Protein AF-A0A7S0LLV7-F1 (afdb_monomer)

pLDDT: mean 84.66, std 17.0, range [38.34, 98.19]

Secondary structure (DSSP, 8-state):
--------------------PPPS---SSPPPPHHHHTSPPPPPTTGGGHHHHHHHHTTS-HHHHHHHHT--HHHHHHHHHHHHTGGGSPPPP-

Nearest PDB structures (foldseek):
  5caj-assembly2_B  TM=9.377E-01  e=8.990E-03  Escherichia coli K-12
  3c57-assembly1_A  TM=5.811E-01  e=1.999E+00  Mycobacterium tuberculosis

Solvent-accessible surface area (backbone atoms only — not comparable to full-atom values): 6429 Å² total; per-residue (Å²): 137,85,80,89,79,88,78,82,76,76,75,70,78,78,84,80,84,86,87,77,84,82,77,90,78,84,77,73,82,69,82,62,57,74,77,41,60,73,50,82,75,77,81,69,91,64,57,87,66,44,57,72,57,42,62,56,57,60,72,49,50,52,68,55,48,17,65,76,69,73,48,53,72,71,53,17,53,53,50,49,51,45,51,70,44,53,92,74,53,80,76,72,75,82

Radius of gyration: 22.92 Å; Cα contacts (8 Å, |Δi|>4): 37; chains: 1; bounding box: 59×45×57 Å

Structure (mmCIF, N/CA/C/O backbone):
data_AF-A0A7S0LLV7-F1
#
_entry.id   AF-A0A7S0LLV7-F1
#
loop_
_atom_site.group_PDB
_atom_site.id
_atom_site.type_symbol
_atom_site.label_atom_id
_atom_site.label_alt_id
_atom_site.label_comp_id
_atom_site.label_asym_id
_atom_site.label_entity_id
_atom_site.label_seq_id
_atom_site.pdbx_PDB_ins_code
_atom_site.Cartn_x
_atom_site.Cartn_y
_atom_site.Cartn_z
_atom_site.occupancy
_atom_site.B_iso_or_equiv
_atom_site.auth_seq_id
_atom_site.auth_comp_id
_atom_site.auth_asym_id
_atom_site.auth_atom_id
_atom_site.pdbx_PDB_model_num
ATOM 1 N N . ARG A 1 1 ? 46.601 -34.205 -42.317 1.00 38.34 1 ARG A N 1
ATOM 2 C CA . ARG A 1 1 ? 45.191 -33.762 -42.448 1.00 38.34 1 ARG A CA 1
ATOM 3 C C . ARG A 1 1 ? 44.534 -34.021 -41.095 1.00 38.34 1 ARG A C 1
ATOM 5 O O . ARG A 1 1 ? 44.221 -35.161 -40.792 1.00 38.34 1 ARG A O 1
ATOM 12 N N . THR A 1 2 ? 44.563 -33.022 -40.217 1.00 39.28 2 THR A N 1
ATOM 13 C CA . THR A 1 2 ? 44.246 -33.135 -38.786 1.00 39.28 2 THR A CA 1
ATOM 14 C C . THR A 1 2 ? 42.743 -33.235 -38.533 1.00 39.28 2 THR A C 1
ATOM 16 O O . THR A 1 2 ? 41.931 -32.697 -39.282 1.00 39.28 2 THR A O 1
ATOM 19 N N . TYR A 1 3 ? 42.408 -33.994 -37.493 1.00 43.31 3 TYR A N 1
ATOM 20 C CA . TYR A 1 3 ? 41.069 -34.401 -37.090 1.00 43.31 3 TYR A CA 1
ATOM 21 C C . TYR A 1 3 ? 40.273 -33.278 -36.400 1.00 43.31 3 TYR A C 1
ATOM 23 O O . TYR A 1 3 ? 40.817 -32.502 -35.623 1.00 43.31 3 TYR A O 1
ATOM 31 N N . PHE A 1 4 ? 38.974 -33.263 -36.712 1.00 46.19 4 PHE A N 1
ATOM 32 C CA . PHE A 1 4 ? 37.799 -32.905 -35.902 1.00 46.19 4 PHE A CA 1
ATOM 33 C C . PHE A 1 4 ? 37.980 -32.084 -34.607 1.00 46.19 4 PHE A C 1
ATOM 35 O O . PHE A 1 4 ? 38.574 -32.538 -33.635 1.00 46.19 4 PHE A O 1
ATOM 42 N N . GLY A 1 5 ? 37.277 -30.948 -34.539 1.00 40.06 5 GLY A N 1
ATOM 43 C CA . GLY A 1 5 ? 37.082 -30.171 -33.313 1.00 40.06 5 GLY A CA 1
ATOM 44 C C . GLY A 1 5 ? 35.873 -29.238 -33.402 1.00 40.06 5 GLY A C 1
ATOM 45 O O . GLY A 1 5 ? 36.022 -28.022 -33.357 1.00 40.06 5 GLY A O 1
ATOM 46 N N . LYS A 1 6 ? 34.661 -29.788 -33.559 1.00 48.94 6 LYS A N 1
ATOM 47 C CA . LYS A 1 6 ? 33.417 -29.031 -33.341 1.00 48.94 6 LYS A CA 1
ATOM 48 C C . LYS A 1 6 ? 33.286 -28.740 -31.843 1.00 48.94 6 LYS A C 1
ATOM 50 O O . LYS A 1 6 ? 32.825 -29.589 -31.087 1.00 48.94 6 LYS A O 1
ATOM 55 N N . SER A 1 7 ? 33.706 -27.551 -31.418 1.00 47.22 7 SER A N 1
ATOM 56 C CA . SER A 1 7 ? 33.479 -27.074 -30.053 1.00 47.22 7 SER A CA 1
ATOM 57 C C . SER A 1 7 ? 32.107 -26.414 -29.976 1.00 47.22 7 SER A C 1
ATOM 59 O O . SER A 1 7 ? 31.944 -25.216 -30.199 1.00 47.22 7 SER A O 1
ATOM 61 N N . TYR A 1 8 ? 31.092 -27.228 -29.696 1.00 56.72 8 TYR A N 1
ATOM 62 C CA . TYR A 1 8 ? 29.798 -26.740 -29.246 1.00 56.72 8 TYR A CA 1
ATOM 63 C C . TYR A 1 8 ? 29.966 -26.191 -27.826 1.00 56.72 8 TYR A C 1
ATOM 65 O O . TYR A 1 8 ? 29.742 -26.895 -26.847 1.00 56.72 8 TYR A O 1
ATOM 73 N N . ARG A 1 9 ? 30.355 -24.924 -27.685 1.00 46.88 9 ARG A N 1
ATOM 74 C CA . ARG A 1 9 ? 30.070 -24.183 -26.450 1.00 46.88 9 ARG A CA 1
ATOM 75 C C . ARG A 1 9 ? 28.803 -23.384 -26.682 1.00 46.88 9 ARG A C 1
ATOM 77 O O . ARG A 1 9 ? 28.817 -22.164 -26.787 1.00 46.88 9 ARG A O 1
ATOM 84 N N . CYS A 1 10 ? 27.701 -24.124 -26.778 1.00 43.47 10 CYS A N 1
ATOM 85 C CA . CYS A 1 10 ? 26.395 -23.592 -26.437 1.00 43.47 10 CYS A CA 1
ATOM 86 C C . CYS A 1 10 ? 26.507 -23.166 -24.967 1.00 43.47 10 CYS A C 1
ATOM 88 O O . CYS A 1 10 ? 26.357 -23.989 -24.065 1.00 43.47 10 CYS A O 1
ATOM 90 N N . LEU A 1 11 ? 26.850 -21.900 -24.713 1.00 54.34 11 LEU A N 1
ATOM 91 C CA . LEU A 1 11 ? 26.443 -21.256 -23.473 1.00 54.34 11 LEU A CA 1
ATOM 92 C C . LEU A 1 11 ? 24.919 -21.236 -23.556 1.00 54.34 11 LEU A C 1
ATOM 94 O O . LEU A 1 11 ? 24.325 -20.335 -24.143 1.00 54.34 11 LEU A O 1
ATOM 98 N N . ALA A 1 12 ? 24.295 -22.307 -23.071 1.00 57.38 12 ALA A N 1
ATOM 99 C CA . ALA A 1 12 ? 22.888 -22.290 -22.757 1.00 57.38 12 ALA A CA 1
ATOM 100 C C . ALA A 1 12 ? 22.708 -21.102 -21.812 1.00 57.38 12 ALA A C 1
ATOM 102 O O . ALA A 1 12 ? 23.256 -21.097 -20.708 1.00 57.38 12 ALA A O 1
ATOM 103 N N . LEU A 1 13 ? 22.045 -20.059 -22.310 1.00 61.62 13 LEU A N 1
ATOM 104 C CA . LEU A 1 13 ? 21.567 -18.943 -21.514 1.00 61.62 13 LEU A CA 1
ATOM 105 C C . LEU A 1 13 ? 20.814 -19.568 -20.335 1.00 61.62 13 LEU A C 1
ATOM 107 O O . LEU A 1 13 ? 19.728 -20.118 -20.515 1.00 61.62 13 LEU A O 1
ATOM 111 N N . ILE A 1 14 ? 21.410 -19.568 -19.145 1.00 66.75 14 ILE A N 1
ATOM 112 C CA . ILE A 1 14 ? 20.690 -19.977 -17.947 1.00 66.75 14 ILE A CA 1
ATOM 113 C C . ILE A 1 14 ? 19.691 -18.850 -17.699 1.00 66.75 14 ILE A C 1
ATOM 115 O O . ILE A 1 14 ? 20.053 -17.782 -17.211 1.00 66.75 14 ILE A O 1
ATOM 119 N N . MET A 1 15 ? 18.442 -19.060 -18.109 1.00 78.50 15 MET A N 1
ATOM 120 C CA . MET A 1 15 ? 17.351 -18.148 -17.798 1.00 78.50 15 MET A CA 1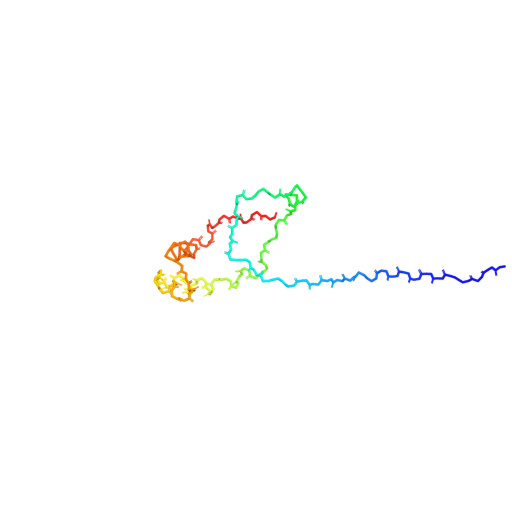
ATOM 121 C C . MET A 1 15 ? 17.004 -18.332 -16.320 1.00 78.50 15 MET A C 1
ATOM 123 O O . MET A 1 15 ? 16.229 -19.216 -15.959 1.00 78.50 15 MET A O 1
ATOM 127 N N . VAL A 1 16 ? 17.627 -17.537 -15.451 1.00 88.94 16 VAL A N 1
ATOM 128 C CA . VAL A 1 16 ? 17.307 -17.544 -14.021 1.00 88.94 16 VAL A CA 1
ATOM 129 C C . VAL A 1 16 ? 16.095 -16.651 -13.781 1.00 88.94 16 VAL A C 1
ATOM 131 O O . VAL A 1 16 ? 16.114 -15.469 -14.119 1.00 88.94 16 VAL A O 1
ATOM 134 N N . LEU A 1 17 ? 15.063 -17.210 -13.150 1.00 93.38 17 LEU A N 1
ATOM 135 C CA . LEU A 1 17 ? 13.964 -16.448 -12.567 1.00 93.38 17 LEU A CA 1
ATOM 136 C C . LEU A 1 17 ? 14.171 -16.379 -11.051 1.00 93.38 17 LEU A C 1
ATOM 138 O O . LEU A 1 17 ? 14.145 -17.406 -10.376 1.00 93.38 17 LEU A O 1
ATOM 142 N N . LEU A 1 18 ? 14.383 -15.173 -10.523 1.00 94.56 18 LEU A N 1
ATOM 143 C CA . LEU A 1 18 ? 14.474 -14.934 -9.084 1.00 94.56 18 LEU A CA 1
ATOM 144 C C . LEU A 1 18 ? 13.133 -14.417 -8.565 1.00 94.56 18 LEU A C 1
ATOM 146 O O . LEU A 1 18 ? 12.588 -13.451 -9.097 1.00 94.56 18 LEU A O 1
ATOM 150 N N . LEU A 1 19 ? 12.637 -15.035 -7.493 1.00 94.06 19 LEU A N 1
ATOM 151 C CA . LEU A 1 19 ? 11.478 -14.562 -6.744 1.00 94.06 19 LEU A CA 1
ATOM 152 C C . LEU A 1 19 ? 11.950 -13.992 -5.407 1.00 94.06 19 LEU A C 1
ATOM 154 O O . LEU A 1 19 ? 12.578 -14.690 -4.613 1.00 94.06 19 LEU A O 1
ATOM 158 N N . LEU A 1 20 ? 11.635 -12.723 -5.168 1.00 94.38 20 LEU A N 1
ATOM 159 C CA . LEU A 1 20 ? 11.971 -12.013 -3.940 1.00 94.38 20 LEU A CA 1
ATOM 160 C C . LEU A 1 20 ? 10.690 -11.561 -3.243 1.00 94.38 20 LEU A C 1
ATOM 162 O O . LEU A 1 20 ? 9.718 -11.173 -3.893 1.00 94.38 20 LEU A O 1
ATOM 166 N N . SER A 1 21 ? 10.709 -11.569 -1.913 1.00 95.75 21 SER A N 1
ATOM 167 C CA . SER A 1 21 ? 9.655 -10.938 -1.122 1.00 95.75 21 SER A CA 1
ATOM 168 C C . SER A 1 21 ? 9.730 -9.412 -1.257 1.00 95.75 21 SER A C 1
ATOM 170 O O . SER A 1 21 ? 10.832 -8.857 -1.295 1.00 95.75 21 SER A O 1
ATOM 172 N N . PRO A 1 22 ? 8.591 -8.703 -1.287 1.00 94.44 22 PRO A N 1
ATOM 173 C CA . PRO A 1 22 ? 8.590 -7.247 -1.311 1.00 94.44 22 PRO A CA 1
ATOM 174 C C . PRO A 1 22 ? 9.068 -6.656 0.024 1.00 94.44 22 PRO A C 1
ATOM 176 O O . PRO A 1 22 ? 8.922 -7.259 1.091 1.00 94.44 22 PRO A O 1
ATOM 179 N N . ALA A 1 23 ? 9.592 -5.432 -0.027 1.00 93.44 23 ALA A N 1
ATOM 180 C CA . ALA A 1 23 ? 9.917 -4.651 1.163 1.00 93.44 23 ALA A CA 1
ATOM 181 C C . ALA A 1 23 ? 8.666 -3.982 1.763 1.00 93.44 23 ALA A C 1
ATOM 183 O O . ALA A 1 23 ? 7.705 -3.679 1.056 1.00 93.44 23 ALA A O 1
ATOM 184 N N . LYS A 1 24 ? 8.699 -3.707 3.077 1.00 90.00 24 LYS A N 1
ATOM 185 C CA . LYS A 1 24 ? 7.660 -2.912 3.764 1.00 90.00 24 LYS A CA 1
ATOM 186 C C . LYS A 1 24 ? 7.885 -1.400 3.623 1.00 90.00 24 LYS A C 1
ATOM 188 O O . LYS A 1 24 ? 6.924 -0.636 3.583 1.00 90.00 24 LYS A O 1
ATOM 193 N N . SER A 1 25 ? 9.144 -0.966 3.594 1.00 90.25 25 SER A N 1
ATOM 194 C CA . SER A 1 25 ? 9.536 0.438 3.455 1.00 90.25 25 SER A CA 1
ATOM 195 C C . SER A 1 25 ? 9.539 0.864 1.989 1.00 90.25 25 SER A C 1
ATOM 197 O O . SER A 1 25 ? 9.899 0.088 1.107 1.00 90.25 25 SER A O 1
ATOM 199 N N . LEU A 1 26 ? 9.148 2.115 1.742 1.00 88.94 26 LEU A N 1
ATOM 200 C CA . LEU A 1 26 ? 9.130 2.734 0.418 1.00 88.94 26 LEU A CA 1
ATOM 201 C C . LEU A 1 26 ? 10.000 3.984 0.441 1.00 88.94 26 LEU A C 1
ATOM 203 O O . LEU A 1 26 ? 9.939 4.743 1.405 1.00 88.94 26 LEU A O 1
ATOM 207 N N . ASN A 1 27 ? 10.768 4.197 -0.623 1.00 87.31 27 ASN A N 1
ATOM 208 C CA . ASN A 1 27 ? 11.572 5.395 -0.817 1.00 87.31 27 ASN A CA 1
ATOM 209 C C . ASN A 1 27 ? 11.237 5.991 -2.190 1.00 87.31 27 ASN A C 1
ATOM 211 O O . ASN A 1 27 ? 11.436 5.321 -3.201 1.00 87.31 27 ASN A O 1
ATOM 215 N N . PHE A 1 28 ? 10.705 7.213 -2.203 1.00 85.44 28 PHE A N 1
ATOM 216 C CA . PHE A 1 28 ? 10.363 7.955 -3.422 1.00 85.44 28 PHE A CA 1
ATOM 217 C C . PHE A 1 28 ? 11.385 9.057 -3.749 1.00 85.44 28 PHE A C 1
ATOM 219 O O . PHE A 1 28 ? 11.361 9.590 -4.851 1.00 85.44 28 PHE A O 1
ATOM 226 N N . ASP A 1 29 ? 12.308 9.352 -2.828 1.00 82.81 29 ASP A N 1
ATOM 227 C CA . ASP A 1 29 ? 13.268 10.461 -2.930 1.00 82.81 29 ASP A CA 1
ATOM 228 C C . ASP A 1 29 ? 14.662 10.002 -3.396 1.00 82.81 29 ASP A C 1
ATOM 230 O O . ASP A 1 29 ? 15.586 10.804 -3.555 1.00 82.81 29 ASP A O 1
ATOM 234 N N . ALA A 1 30 ? 14.858 8.693 -3.571 1.00 77.06 30 ALA A N 1
ATOM 235 C CA . ALA A 1 30 ? 16.153 8.131 -3.924 1.00 77.06 30 ALA A CA 1
ATOM 236 C C . ALA A 1 30 ? 16.602 8.560 -5.332 1.00 77.06 30 ALA A C 1
ATOM 238 O O . ALA A 1 30 ? 15.853 8.507 -6.306 1.00 77.06 30 ALA A O 1
ATOM 239 N N . LYS A 1 31 ? 17.884 8.910 -5.466 1.00 80.69 31 LYS A N 1
ATOM 240 C CA . LYS A 1 31 ? 18.508 9.053 -6.783 1.00 80.69 31 LYS A CA 1
ATOM 241 C C . LYS A 1 31 ? 18.904 7.675 -7.289 1.00 80.69 31 LYS A C 1
ATOM 243 O O . LYS A 1 31 ? 19.696 6.980 -6.654 1.00 80.69 31 LYS A O 1
ATOM 248 N N . LEU A 1 32 ? 18.359 7.300 -8.437 1.00 79.94 32 LEU A N 1
ATOM 249 C CA . LEU A 1 32 ? 18.747 6.084 -9.135 1.00 79.94 32 LEU A CA 1
ATOM 250 C C . LEU A 1 32 ? 20.192 6.206 -9.617 1.00 79.94 32 LEU A C 1
ATOM 252 O O . LEU A 1 32 ? 20.664 7.291 -9.969 1.00 79.94 32 LEU A O 1
ATOM 256 N N . MET A 1 33 ? 20.902 5.079 -9.656 1.00 80.88 33 MET A N 1
ATOM 257 C CA . MET A 1 33 ? 22.202 5.043 -10.321 1.00 80.88 33 MET A CA 1
ATOM 258 C C . MET A 1 33 ? 22.023 5.397 -11.807 1.00 80.88 33 MET A C 1
ATOM 260 O O . MET A 1 33 ? 21.004 5.017 -12.381 1.00 80.88 33 MET A O 1
ATOM 264 N N . PRO A 1 34 ? 22.996 6.052 -12.469 1.00 79.50 34 PRO A N 1
ATOM 265 C CA . PRO A 1 34 ? 22.847 6.518 -13.854 1.00 79.50 34 PRO A CA 1
ATOM 266 C C . PRO A 1 34 ? 22.379 5.443 -14.846 1.00 79.50 34 PRO A C 1
ATOM 268 O O . PRO A 1 34 ? 21.621 5.733 -15.764 1.00 79.50 34 PRO A O 1
ATOM 271 N N . VAL A 1 35 ? 22.791 4.189 -14.630 1.00 78.62 35 VAL A N 1
ATOM 272 C CA . VAL A 1 35 ? 22.388 3.036 -15.451 1.00 78.62 35 VAL A CA 1
ATOM 273 C C . VAL A 1 35 ? 20.898 2.700 -15.290 1.00 78.62 35 VAL A C 1
ATOM 275 O O . VAL A 1 35 ? 20.250 2.359 -16.272 1.00 78.62 35 VAL A O 1
ATOM 278 N N . LEU A 1 36 ? 20.350 2.821 -14.076 1.00 79.06 36 LEU A N 1
ATOM 279 C CA . LEU A 1 36 ? 18.926 2.606 -13.784 1.00 79.06 36 LEU A CA 1
ATOM 280 C C . LEU A 1 36 ? 18.081 3.808 -14.213 1.00 79.06 36 LEU A C 1
ATOM 282 O O . LEU A 1 36 ? 17.022 3.628 -14.791 1.00 79.06 36 LEU A O 1
ATOM 286 N N . ALA A 1 37 ? 18.596 5.028 -14.045 1.00 77.75 37 ALA A N 1
ATOM 287 C CA . ALA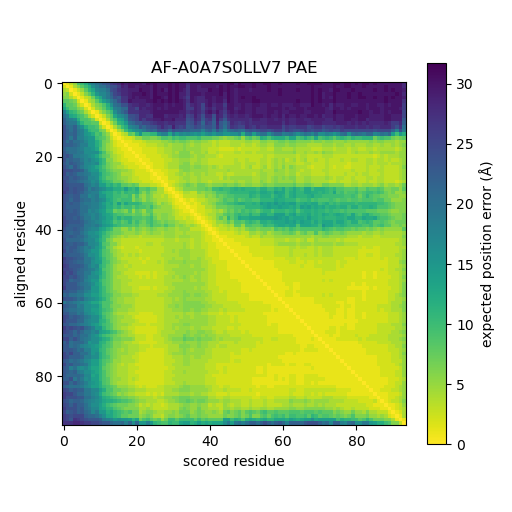 A 1 37 ? 17.906 6.248 -14.467 1.00 77.75 37 ALA A CA 1
ATOM 288 C C . ALA A 1 37 ? 17.636 6.310 -15.985 1.00 77.75 37 ALA A C 1
ATOM 290 O O . ALA A 1 37 ? 16.723 7.007 -16.418 1.00 77.75 37 ALA A O 1
ATOM 291 N N . ALA A 1 38 ? 18.428 5.598 -16.795 1.00 77.88 38 ALA A N 1
ATOM 292 C CA . ALA A 1 38 ? 18.217 5.468 -18.237 1.00 77.88 38 ALA A CA 1
ATOM 293 C C . ALA A 1 38 ? 17.225 4.347 -18.617 1.00 77.88 38 ALA A C 1
ATOM 295 O O . ALA A 1 38 ? 16.855 4.225 -19.788 1.00 77.88 38 ALA A O 1
ATOM 296 N N . ALA A 1 39 ? 16.813 3.507 -17.663 1.00 79.62 39 ALA A N 1
ATOM 297 C CA . ALA A 1 39 ? 15.861 2.431 -17.897 1.00 79.62 39 ALA A CA 1
ATOM 298 C C . ALA A 1 39 ? 14.422 2.969 -17.914 1.00 79.62 39 ALA A C 1
ATOM 300 O O . ALA A 1 39 ? 14.046 3.839 -17.131 1.00 79.62 39 ALA A O 1
ATOM 301 N N . HIS A 1 40 ? 13.590 2.428 -18.806 1.00 77.56 40 HIS A N 1
ATOM 302 C CA . HIS A 1 40 ? 12.171 2.773 -18.845 1.00 77.56 40 HIS A CA 1
ATOM 303 C C . HIS A 1 40 ? 11.395 1.910 -17.849 1.00 77.56 40 HIS A C 1
ATOM 305 O O . HIS A 1 40 ? 11.444 0.680 -17.910 1.00 77.56 40 HIS A O 1
ATOM 311 N N . ALA A 1 41 ? 10.638 2.559 -16.964 1.00 82.31 41 ALA A N 1
ATOM 312 C CA . ALA A 1 41 ? 9.703 1.881 -16.079 1.00 82.31 41 ALA A CA 1
ATOM 313 C C . ALA A 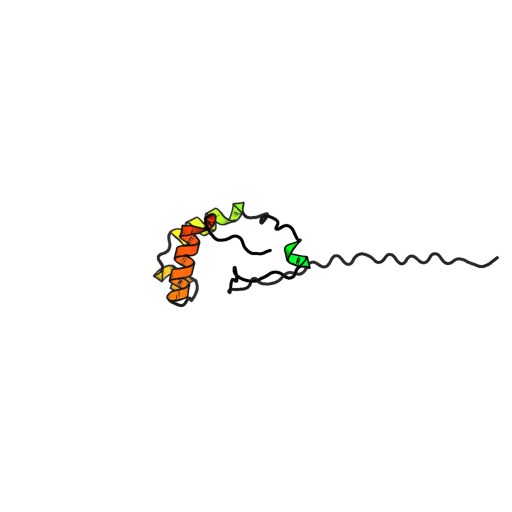1 41 ? 8.575 1.229 -16.893 1.00 82.31 41 ALA A C 1
ATOM 315 O O . ALA A 1 41 ? 7.908 1.897 -17.685 1.00 82.31 41 ALA A O 1
ATOM 316 N N . ALA A 1 42 ? 8.324 -0.060 -16.671 1.00 85.81 42 ALA A N 1
ATOM 317 C CA . ALA A 1 42 ? 7.147 -0.735 -17.209 1.00 85.81 42 ALA A CA 1
ATOM 318 C C . ALA A 1 42 ? 5.964 -0.629 -16.235 1.00 85.81 42 ALA A C 1
ATOM 320 O O . ALA A 1 42 ? 6.143 -0.612 -15.014 1.00 85.81 42 ALA A O 1
ATOM 321 N N . ALA A 1 43 ? 4.744 -0.607 -16.771 1.00 86.94 43 ALA A N 1
ATOM 322 C CA . ALA A 1 43 ? 3.543 -0.703 -15.951 1.00 86.94 43 ALA A CA 1
ATOM 323 C C . ALA A 1 43 ? 3.366 -2.138 -15.404 1.00 86.94 43 ALA A C 1
ATOM 325 O O . ALA A 1 43 ? 3.654 -3.104 -16.119 1.00 86.94 43 ALA A O 1
ATOM 326 N N . PRO A 1 44 ? 2.864 -2.315 -14.166 1.00 91.12 44 PRO A N 1
ATOM 327 C CA . PRO A 1 44 ? 2.552 -3.637 -13.636 1.00 91.12 44 PRO A CA 1
ATOM 328 C C . PRO A 1 44 ? 1.482 -4.341 -14.481 1.00 91.12 44 PRO A C 1
ATOM 330 O O . PRO A 1 44 ? 0.376 -3.832 -14.643 1.00 91.12 44 PRO A O 1
ATOM 333 N N . VAL A 1 45 ? 1.781 -5.550 -14.959 1.00 95.12 45 VAL A N 1
ATOM 334 C CA . VAL A 1 45 ? 0.876 -6.326 -15.835 1.00 95.12 45 VAL A CA 1
ATOM 335 C C . VAL A 1 45 ? -0.441 -6.702 -15.138 1.00 95.12 45 VAL A C 1
ATOM 337 O O . VAL A 1 45 ? -1.466 -6.857 -15.792 1.00 95.12 45 VAL A O 1
ATOM 340 N N . LEU A 1 46 ? -0.437 -6.809 -13.806 1.00 95.12 46 LEU A N 1
ATOM 341 C CA . LEU A 1 46 ? -1.599 -7.202 -13.000 1.00 95.12 46 LEU A CA 1
ATOM 342 C C . LEU A 1 46 ? -2.303 -6.018 -12.322 1.00 95.12 46 LEU A C 1
ATOM 344 O O . LEU A 1 46 ? -3.023 -6.213 -11.344 1.00 95.12 46 LEU A O 1
ATOM 348 N N . LEU A 1 47 ? -2.108 -4.786 -12.806 1.00 92.75 47 LEU A N 1
ATOM 349 C CA . LEU A 1 47 ? -2.700 -3.599 -12.177 1.00 92.75 47 LEU A CA 1
ATOM 350 C C . LEU A 1 47 ? -4.239 -3.672 -12.104 1.00 92.75 47 LEU A C 1
ATOM 352 O O . LEU A 1 47 ? -4.829 -3.236 -11.120 1.00 92.75 47 LEU A O 1
ATOM 356 N N . SER A 1 48 ? -4.883 -4.315 -13.082 1.00 94.94 48 SER A N 1
ATOM 357 C CA . SER A 1 48 ? -6.335 -4.554 -13.113 1.00 94.94 48 SER A CA 1
ATOM 358 C C . SER A 1 48 ? -6.865 -5.436 -11.973 1.00 94.94 48 SER A C 1
ATOM 360 O O . SER A 1 48 ? -8.071 -5.458 -11.743 1.00 94.94 48 SER A O 1
ATOM 362 N N . HIS A 1 49 ? -5.998 -6.147 -11.246 1.00 96.62 49 HIS A N 1
ATOM 363 C CA . HIS A 1 49 ? -6.375 -6.967 -10.090 1.00 96.62 49 HIS A CA 1
ATOM 364 C C . HIS A 1 49 ? -6.342 -6.196 -8.761 1.00 96.62 49 HIS A C 1
ATOM 366 O O . HIS A 1 49 ? -6.790 -6.720 -7.743 1.00 96.62 49 HIS A O 1
ATOM 372 N N . ALA A 1 50 ? -5.821 -4.964 -8.744 1.00 95.38 50 ALA A N 1
ATOM 373 C CA . ALA A 1 50 ? -5.774 -4.129 -7.545 1.00 95.38 50 ALA A CA 1
ATOM 374 C C . ALA A 1 50 ? -7.150 -3.612 -7.056 1.00 95.38 50 ALA A C 1
ATOM 376 O O . ALA A 1 50 ? -7.345 -3.594 -5.837 1.00 95.38 50 ALA A O 1
ATOM 377 N N . PRO A 1 51 ? -8.120 -3.227 -7.921 1.00 96.31 51 PRO A N 1
ATOM 378 C CA . PRO A 1 51 ? -9.362 -2.586 -7.476 1.00 96.31 51 PRO A CA 1
ATOM 379 C C . PRO A 1 51 ? -10.174 -3.378 -6.436 1.00 96.31 51 PRO A C 1
ATOM 381 O O . PRO A 1 51 ? -10.515 -2.789 -5.413 1.00 96.31 51 PRO A O 1
ATOM 384 N N . PRO A 1 52 ? -10.402 -4.703 -6.573 1.00 97.38 52 PRO A N 1
ATOM 385 C CA . PRO A 1 52 ? -11.142 -5.458 -5.557 1.00 97.38 52 PRO A CA 1
ATOM 386 C C . PRO A 1 52 ? -10.484 -5.430 -4.168 1.00 97.38 52 PRO A C 1
ATOM 388 O O . PRO A 1 52 ? -11.174 -5.434 -3.148 1.00 97.38 52 PRO A O 1
ATOM 391 N N . LEU A 1 53 ? -9.147 -5.387 -4.116 1.00 96.81 53 LEU A N 1
ATOM 392 C CA . LEU A 1 53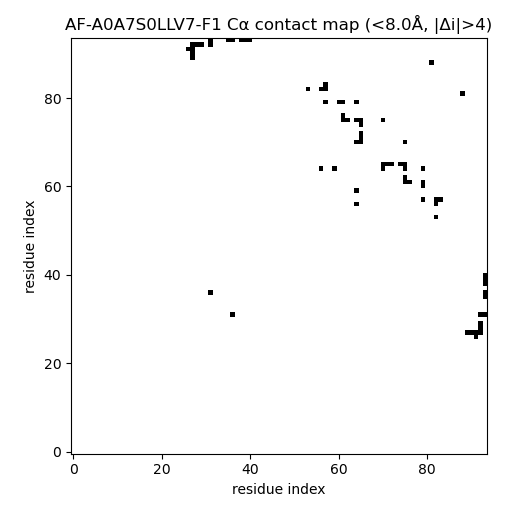 ? -8.397 -5.279 -2.863 1.00 96.81 53 LEU A CA 1
ATOM 393 C C . LEU A 1 53 ? -8.539 -3.878 -2.262 1.00 96.81 53 LEU A C 1
ATOM 395 O O . LEU A 1 53 ? -8.752 -3.740 -1.058 1.00 96.81 53 LEU A O 1
ATOM 399 N N . LEU A 1 54 ? -8.460 -2.841 -3.098 1.00 96.94 54 LEU A N 1
ATOM 400 C CA . LEU A 1 54 ? -8.633 -1.454 -2.670 1.00 96.94 54 LEU A CA 1
ATOM 401 C C . LEU A 1 54 ? -10.043 -1.191 -2.151 1.00 96.94 54 LEU A C 1
ATOM 403 O O . LEU A 1 54 ? -10.186 -0.553 -1.114 1.00 96.94 54 LEU A O 1
ATOM 407 N N . ASP A 1 55 ? -11.069 -1.726 -2.808 1.00 96.94 55 ASP A N 1
ATOM 408 C CA . ASP A 1 55 ? -12.463 -1.568 -2.387 1.00 96.94 55 ASP A CA 1
ATOM 409 C C . ASP A 1 55 ? -12.733 -2.202 -1.022 1.00 96.94 55 ASP A C 1
ATOM 411 O O . ASP A 1 55 ? -13.533 -1.684 -0.241 1.00 96.94 55 ASP A O 1
ATOM 415 N N . ALA A 1 56 ? -12.067 -3.317 -0.710 1.00 97.31 56 ALA A N 1
ATOM 416 C CA . ALA A 1 56 ? -12.126 -3.918 0.616 1.00 97.31 56 ALA A CA 1
ATOM 417 C C . ALA A 1 56 ? -11.392 -3.054 1.654 1.00 97.31 56 ALA A C 1
ATOM 419 O O . ALA A 1 56 ? -11.944 -2.765 2.714 1.00 97.31 56 ALA A O 1
ATOM 420 N N . LEU A 1 57 ? -10.175 -2.598 1.340 1.00 97.56 57 LEU A N 1
ATOM 421 C CA . LEU A 1 57 ? -9.341 -1.814 2.257 1.00 97.56 57 LEU A CA 1
ATOM 422 C C . LEU A 1 57 ? -9.916 -0.421 2.551 1.00 97.56 57 LEU A C 1
ATOM 424 O O . LEU A 1 57 ? -9.862 0.022 3.695 1.00 97.56 57 LEU A O 1
ATOM 428 N N . ARG A 1 58 ? -10.516 0.250 1.559 1.00 96.75 58 ARG A N 1
ATOM 429 C CA . ARG A 1 58 ? -11.138 1.582 1.694 1.00 96.75 58 ARG A CA 1
ATOM 430 C C . ARG A 1 58 ? -12.355 1.598 2.624 1.00 96.75 58 ARG A C 1
ATOM 432 O O . ARG A 1 58 ? -12.723 2.660 3.113 1.00 96.75 58 ARG A O 1
ATOM 439 N N . LYS A 1 59 ? -12.984 0.445 2.872 1.00 97.12 59 LYS A N 1
ATOM 440 C CA . LYS A 1 59 ? -14.125 0.315 3.797 1.00 97.12 59 LYS A CA 1
ATOM 441 C C . LYS A 1 59 ? -13.700 0.187 5.259 1.00 97.12 59 LYS A C 1
ATOM 443 O O . LYS A 1 59 ? -14.538 0.356 6.139 1.00 97.12 59 LYS A O 1
ATOM 448 N N . LEU A 1 60 ? -12.434 -0.136 5.519 1.00 97.88 60 LEU A N 1
ATOM 449 C CA . LEU A 1 60 ? -11.922 -0.312 6.872 1.00 97.88 60 LEU A CA 1
ATOM 450 C C . LEU A 1 60 ? -11.606 1.042 7.500 1.00 97.88 60 LEU A C 1
ATOM 452 O O . LEU A 1 60 ? -10.951 1.889 6.897 1.00 97.88 60 LEU A O 1
ATOM 456 N N . SER A 1 61 ? -11.994 1.222 8.757 1.00 97.56 61 SER A N 1
ATOM 457 C CA . SER A 1 61 ? -11.508 2.331 9.570 1.00 97.56 61 SER A CA 1
ATOM 458 C C . SER A 1 61 ? -10.008 2.194 9.847 1.00 97.56 61 SER A C 1
ATOM 460 O O . SER A 1 61 ? -9.436 1.102 9.837 1.00 97.56 61 SER A O 1
ATOM 462 N N . LYS A 1 62 ? -9.356 3.305 10.205 1.00 97.69 62 LYS A N 1
ATOM 463 C CA . LYS A 1 62 ? -7.941 3.315 10.624 1.00 97.69 62 LYS A CA 1
ATOM 464 C C . LYS A 1 62 ? -7.645 2.313 11.745 1.00 97.69 62 LYS A C 1
ATOM 466 O O . LYS A 1 62 ? -6.602 1.665 11.734 1.00 97.69 62 LYS A O 1
ATOM 471 N N . LYS A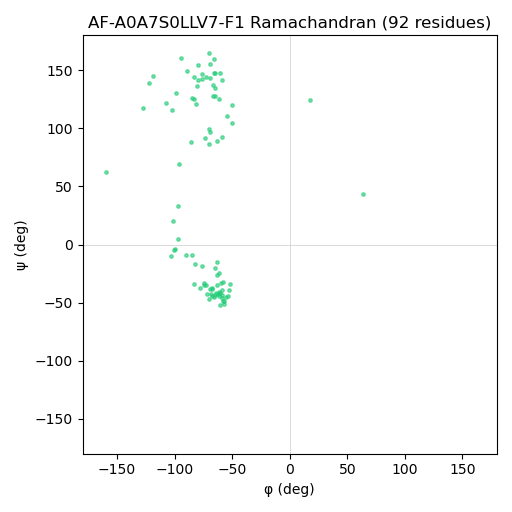 1 63 ? -8.568 2.167 12.705 1.00 97.94 63 LYS A N 1
ATOM 472 C CA . LYS A 1 63 ? -8.430 1.246 13.844 1.00 97.94 63 LYS A CA 1
ATOM 473 C C . LYS A 1 63 ? -8.497 -0.216 13.399 1.00 97.94 63 LYS A C 1
ATOM 475 O O . LYS A 1 63 ? -7.692 -1.022 13.860 1.00 97.94 63 LYS A O 1
ATOM 480 N N . GLU A 1 64 ? -9.422 -0.546 12.501 1.00 98.19 64 GLU A N 1
ATOM 481 C CA . GLU A 1 64 ? -9.518 -1.887 11.914 1.00 98.19 64 GLU A CA 1
ATOM 482 C C . GLU A 1 64 ? -8.286 -2.202 11.071 1.00 98.19 64 GLU A C 1
ATOM 484 O O . GLU A 1 64 ? -7.705 -3.272 11.223 1.00 98.19 64 GLU A O 1
ATOM 489 N N . LEU A 1 65 ? -7.822 -1.246 10.262 1.00 97.62 65 LEU A N 1
ATOM 490 C CA . LEU A 1 65 ? -6.624 -1.405 9.443 1.00 97.62 65 LEU A CA 1
ATOM 491 C C . LEU A 1 65 ? -5.370 -1.632 10.300 1.00 97.62 65 LEU A C 1
ATOM 493 O O . LEU A 1 65 ? -4.569 -2.523 10.013 1.00 97.62 65 LEU A O 1
ATOM 497 N N . LYS A 1 66 ? -5.229 -0.874 11.395 1.00 98.12 66 LYS A N 1
ATOM 498 C CA . LYS A 1 66 ? -4.157 -1.05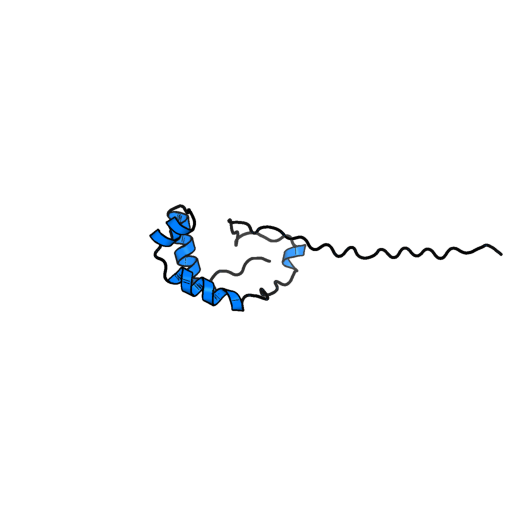0 12.383 1.00 98.12 66 LYS A CA 1
ATOM 499 C C . LYS A 1 66 ? -4.148 -2.464 12.958 1.00 98.12 66 LYS A C 1
ATOM 501 O O . LYS A 1 66 ? -3.089 -3.084 13.010 1.00 98.12 66 LYS A O 1
ATOM 506 N N . ALA A 1 67 ? -5.311 -2.956 13.387 1.00 98.12 67 ALA A N 1
ATOM 507 C CA . ALA A 1 67 ? -5.452 -4.283 13.977 1.00 98.12 67 ALA A CA 1
ATOM 508 C C . ALA A 1 67 ? -5.195 -5.395 12.949 1.00 98.12 67 ALA A C 1
ATOM 510 O O . ALA A 1 67 ? -4.446 -6.323 13.237 1.00 98.12 67 ALA A O 1
ATOM 511 N N . LEU A 1 68 ? -5.753 -5.264 11.740 1.00 97.69 68 LEU A N 1
ATOM 512 C CA . LEU A 1 68 ? -5.594 -6.219 10.642 1.00 97.69 68 LEU A CA 1
ATOM 513 C C . LEU A 1 68 ? -4.126 -6.403 10.243 1.00 97.69 68 LEU A C 1
ATOM 515 O O . 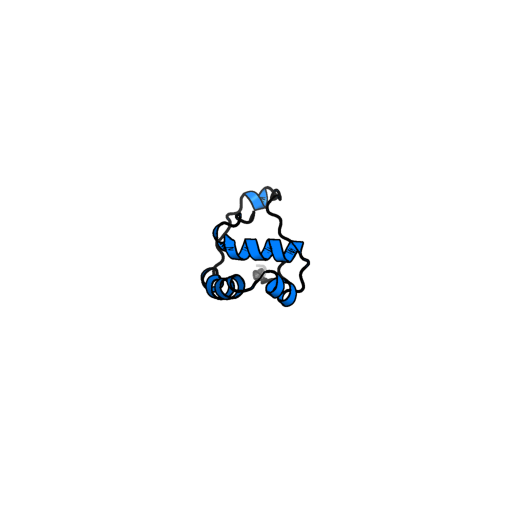LEU A 1 68 ? -3.682 -7.520 9.996 1.00 97.69 68 LEU A O 1
ATOM 519 N N . MET A 1 69 ? -3.380 -5.301 10.156 1.00 96.12 69 MET A N 1
ATOM 520 C CA . MET A 1 69 ? -2.012 -5.292 9.631 1.00 96.12 69 MET A CA 1
ATOM 521 C C . MET A 1 69 ? -0.928 -5.271 10.723 1.00 96.12 69 MET A C 1
ATOM 523 O O . MET A 1 69 ? 0.257 -5.330 10.396 1.00 96.12 69 MET A O 1
ATOM 527 N N . GLY A 1 70 ? -1.301 -5.163 12.003 1.00 96.94 70 GLY A N 1
ATOM 528 C CA . GLY A 1 70 ? -0.356 -5.061 13.122 1.00 96.94 70 GLY A CA 1
ATOM 529 C C . GLY A 1 70 ? 0.513 -3.798 13.070 1.00 96.94 70 GLY A C 1
ATOM 530 O O . GLY A 1 70 ? 1.726 -3.871 13.258 1.00 96.94 70 GLY A O 1
ATOM 531 N N . LEU A 1 71 ? -0.087 -2.644 12.759 1.00 96.31 71 LEU A N 1
ATOM 532 C CA . LEU A 1 71 ? 0.634 -1.385 12.523 1.00 96.31 71 LEU A CA 1
ATOM 533 C C . LEU A 1 71 ? 0.744 -0.498 13.773 1.00 96.31 71 LEU A C 1
ATOM 535 O O . LEU A 1 71 ? -0.048 -0.590 14.713 1.00 96.31 71 LEU A O 1
ATOM 539 N N . SER A 1 72 ? 1.700 0.436 13.745 1.00 97.19 72 SER A N 1
ATOM 540 C CA . SER A 1 72 ? 1.675 1.619 14.614 1.00 97.19 72 SER A CA 1
ATOM 541 C C . SER A 1 72 ? 0.559 2.581 14.191 1.00 97.19 72 SER A C 1
ATOM 543 O O . SER A 1 72 ? 0.053 2.500 13.072 1.00 97.19 72 SER A O 1
ATOM 545 N N . ASP A 1 73 ? 0.203 3.540 15.051 1.00 97.50 73 ASP A N 1
ATOM 546 C CA . ASP A 1 73 ? -0.787 4.573 14.703 1.00 97.50 73 ASP A CA 1
ATOM 547 C C . ASP A 1 73 ? -0.346 5.418 13.503 1.00 97.50 73 ASP A C 1
ATOM 549 O O . ASP A 1 73 ? -1.128 5.643 12.582 1.00 97.50 73 ASP A O 1
ATOM 553 N N . SER A 1 74 ? 0.934 5.800 13.455 1.00 97.00 74 SER A N 1
ATOM 554 C CA . SER A 1 74 ? 1.502 6.551 12.331 1.00 97.00 74 SER A CA 1
ATOM 555 C C . SER A 1 74 ? 1.428 5.786 11.007 1.00 97.00 74 SER A C 1
ATOM 557 O O . SER A 1 74 ? 1.108 6.364 9.970 1.00 97.00 74 SER A O 1
ATOM 559 N N . LEU A 1 75 ? 1.692 4.476 11.026 1.00 96.56 75 LEU A N 1
ATOM 560 C CA . LEU A 1 75 ? 1.611 3.638 9.831 1.00 96.56 75 LEU A CA 1
ATOM 561 C C . LEU A 1 75 ? 0.167 3.340 9.430 1.00 96.56 75 LEU A C 1
ATOM 563 O O . LEU A 1 75 ? -0.105 3.214 8.237 1.00 96.56 75 LEU A O 1
ATOM 567 N N . ALA A 1 76 ? -0.751 3.212 10.386 1.00 97.88 76 ALA A N 1
ATOM 568 C CA . ALA A 1 76 ? -2.168 3.029 10.094 1.00 97.88 76 ALA A CA 1
ATOM 569 C C . ALA A 1 76 ? -2.753 4.275 9.416 1.00 97.88 76 ALA A C 1
ATOM 571 O O . ALA A 1 76 ? -3.423 4.147 8.395 1.00 97.88 76 ALA A O 1
ATOM 572 N N . GLU A 1 77 ? -2.431 5.466 9.929 1.00 97.75 77 GLU A N 1
ATOM 573 C CA . GLU A 1 77 ? -2.796 6.747 9.317 1.00 97.75 77 GLU A CA 1
ATOM 574 C C . GLU A 1 77 ? -2.258 6.852 7.884 1.00 97.75 77 GLU A C 1
ATOM 576 O O . GLU A 1 77 ? -3.016 7.086 6.942 1.00 97.75 77 GLU A O 1
ATOM 581 N N . LEU A 1 78 ? -0.958 6.590 7.707 1.00 95.94 78 LEU A N 1
ATOM 582 C CA . LEU A 1 78 ? -0.299 6.641 6.405 1.00 95.94 78 LEU A CA 1
ATOM 583 C C . LEU A 1 78 ? -0.929 5.675 5.394 1.00 95.94 78 LEU A C 1
ATOM 585 O O . LEU A 1 78 ? -1.159 6.048 4.246 1.00 95.94 78 LEU A O 1
ATOM 589 N N . ASN A 1 79 ? -1.185 4.424 5.787 1.00 96.75 79 ASN A N 1
ATOM 590 C CA . ASN A 1 79 ? -1.745 3.434 4.867 1.00 96.75 79 ASN A CA 1
ATOM 591 C C . ASN A 1 79 ? -3.223 3.694 4.565 1.00 96.75 79 ASN A C 1
ATOM 593 O O . ASN A 1 79 ? -3.636 3.502 3.427 1.00 96.75 79 ASN A O 1
ATOM 597 N N . TYR A 1 80 ? -3.998 4.194 5.531 1.00 97.88 80 TYR A N 1
ATOM 598 C CA . TYR A 1 80 ? -5.376 4.619 5.288 1.00 97.88 80 TYR A CA 1
ATOM 599 C C . TYR A 1 80 ? -5.441 5.707 4.204 1.00 97.88 80 TYR A C 1
ATOM 601 O O . TYR A 1 80 ? -6.182 5.557 3.233 1.00 97.88 80 TYR A O 1
ATOM 609 N N . ALA A 1 81 ? -4.603 6.746 4.313 1.00 96.56 81 ALA A N 1
ATOM 610 C CA . ALA A 1 81 ? -4.498 7.789 3.291 1.00 96.56 81 ALA A CA 1
ATOM 611 C C . ALA A 1 81 ? -4.041 7.221 1.935 1.00 96.56 81 ALA A C 1
ATOM 613 O O . ALA A 1 81 ? -4.647 7.496 0.906 1.00 96.56 81 ALA A O 1
ATOM 614 N N . ARG A 1 82 ? -3.031 6.341 1.928 1.00 96.19 82 ARG A N 1
ATOM 615 C CA . ARG A 1 82 ? -2.547 5.684 0.701 1.00 96.19 82 ARG A CA 1
ATOM 616 C C . ARG A 1 82 ? -3.620 4.876 -0.021 1.00 96.19 82 ARG A C 1
ATOM 618 O O . ARG A 1 82 ? -3.627 4.865 -1.248 1.00 96.19 82 ARG A O 1
ATOM 625 N N . PHE A 1 83 ? -4.483 4.168 0.702 1.00 96.88 83 PHE A N 1
ATOM 626 C CA . PHE A 1 83 ? -5.556 3.398 0.074 1.00 96.88 83 PHE A CA 1
ATOM 627 C C . PHE A 1 83 ? -6.682 4.297 -0.435 1.00 96.88 83 PHE A C 1
ATOM 629 O O . PHE A 1 83 ? -7.244 4.003 -1.489 1.00 96.88 83 PHE A O 1
ATOM 636 N N . ALA A 1 84 ? -6.989 5.401 0.253 1.00 95.62 84 ALA A N 1
ATOM 637 C CA . ALA A 1 84 ? -7.911 6.410 -0.263 1.00 95.62 84 ALA A CA 1
ATOM 638 C C . ALA A 1 84 ? -7.381 7.001 -1.583 1.00 95.62 84 ALA A C 1
ATOM 640 O O . ALA A 1 84 ? -8.045 6.887 -2.614 1.00 95.62 84 ALA A O 1
ATOM 641 N N . ASP A 1 85 ? -6.130 7.462 -1.580 1.00 95.44 85 ASP A N 1
ATOM 642 C CA . ASP A 1 85 ? -5.495 8.188 -2.686 1.00 95.44 85 ASP A CA 1
ATOM 643 C C . ASP A 1 85 ? -4.629 7.293 -3.58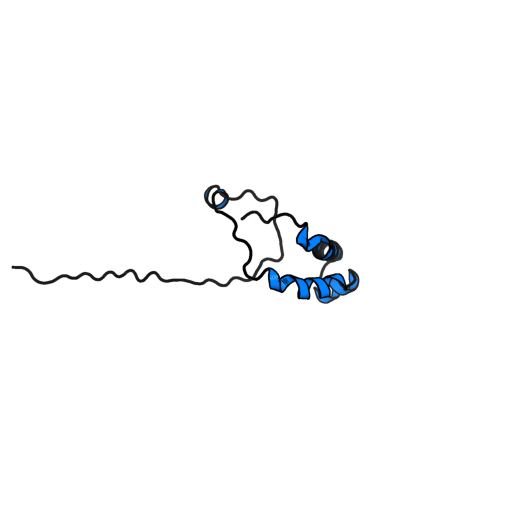9 1.00 95.44 85 ASP A C 1
ATOM 645 O O . ASP A 1 85 ? -3.604 7.728 -4.112 1.00 95.44 85 ASP A O 1
ATOM 649 N N . PHE A 1 86 ? -5.006 6.022 -3.767 1.00 94.06 86 PHE A N 1
ATOM 650 C CA . PHE A 1 86 ? -4.175 5.028 -4.457 1.00 94.06 86 PHE A CA 1
ATOM 651 C C . PHE A 1 86 ? -3.712 5.465 -5.857 1.00 94.06 86 PHE A C 1
ATOM 653 O O . PHE A 1 86 ? -2.532 5.334 -6.175 1.00 94.06 86 PHE A O 1
ATOM 660 N N . ASP A 1 87 ? -4.614 6.033 -6.660 1.00 91.31 87 ASP A N 1
ATOM 661 C CA . ASP A 1 87 ? -4.332 6.438 -8.044 1.00 91.31 87 ASP A CA 1
ATOM 662 C C . ASP A 1 87 ? -3.504 7.731 -8.142 1.00 91.31 87 ASP A C 1
ATOM 664 O O . ASP A 1 87 ? -2.889 8.002 -9.170 1.00 91.31 87 ASP A O 1
ATOM 668 N N . ALA A 1 88 ? -3.469 8.523 -7.066 1.00 92.06 88 ALA A N 1
ATOM 669 C CA . ALA A 1 88 ? -2.734 9.784 -6.982 1.00 92.06 88 ALA A CA 1
ATOM 670 C C . ALA A 1 88 ? -1.360 9.634 -6.303 1.00 92.06 88 ALA A C 1
ATOM 672 O O . ALA A 1 88 ? -0.673 10.629 -6.061 1.00 92.06 88 ALA A O 1
ATOM 673 N N . GLN A 1 89 ? -0.948 8.407 -5.969 1.00 88.88 89 GLN A N 1
ATOM 674 C CA . GLN A 1 89 ? 0.349 8.174 -5.347 1.00 88.88 89 GLN A CA 1
ATOM 675 C C . GLN A 1 89 ? 1.505 8.536 -6.290 1.00 88.88 89 GLN A C 1
ATOM 677 O O . GLN A 1 89 ? 1.410 8.339 -7.504 1.00 88.88 89 GLN A O 1
ATOM 682 N N . PRO A 1 90 ? 2.635 9.019 -5.741 1.00 87.06 90 PRO A N 1
ATOM 683 C CA . PRO A 1 90 ? 3.810 9.313 -6.543 1.00 87.06 90 PRO A CA 1
ATOM 684 C C . PRO A 1 90 ? 4.289 8.062 -7.280 1.00 87.06 90 PRO A C 1
ATOM 686 O O . PRO A 1 90 ? 4.287 6.950 -6.741 1.00 87.06 90 PRO A O 1
ATOM 689 N N . GLN A 1 91 ? 4.741 8.251 -8.518 1.00 77.94 91 GLN A N 1
ATOM 690 C CA . GLN A 1 91 ? 5.338 7.163 -9.273 1.00 77.94 91 GLN A CA 1
ATOM 691 C C . GLN A 1 91 ? 6.635 6.728 -8.585 1.00 77.94 91 GLN A C 1
ATOM 693 O O . GLN A 1 91 ? 7.458 7.549 -8.178 1.00 77.94 91 GLN A O 1
ATOM 698 N N . ARG A 1 92 ? 6.820 5.415 -8.439 1.00 76.56 92 ARG A N 1
ATOM 699 C CA . ARG A 1 92 ? 8.088 4.879 -7.950 1.00 76.56 92 ARG A CA 1
ATOM 700 C C . ARG A 1 92 ? 9.176 5.158 -8.982 1.00 76.56 92 ARG A C 1
ATOM 702 O O . ARG A 1 92 ? 9.023 4.808 -10.148 1.00 76.56 92 ARG A O 1
ATOM 709 N N . ILE A 1 93 ? 10.262 5.755 -8.512 1.00 66.88 93 ILE A N 1
ATOM 710 C CA . ILE A 1 93 ? 11.561 5.782 -9.185 1.00 66.88 93 ILE A CA 1
ATOM 711 C C . ILE A 1 93 ? 11.933 4.348 -9.582 1.00 66.88 93 ILE A C 1
ATOM 713 O O . ILE A 1 93 ? 11.973 3.467 -8.720 1.00 66.88 93 ILE A O 1
ATOM 717 N N . ALA A 1 94 ? 12.107 4.121 -10.884 1.00 57.69 94 ALA A N 1
ATOM 718 C CA . ALA A 1 94 ? 12.418 2.820 -11.473 1.00 57.69 94 ALA A CA 1
ATOM 719 C C . ALA A 1 94 ? 13.923 2.599 -11.612 1.00 57.69 94 ALA A C 1
ATOM 721 O O . ALA A 1 94 ? 14.581 3.485 -12.187 1.00 57.69 94 ALA A O 1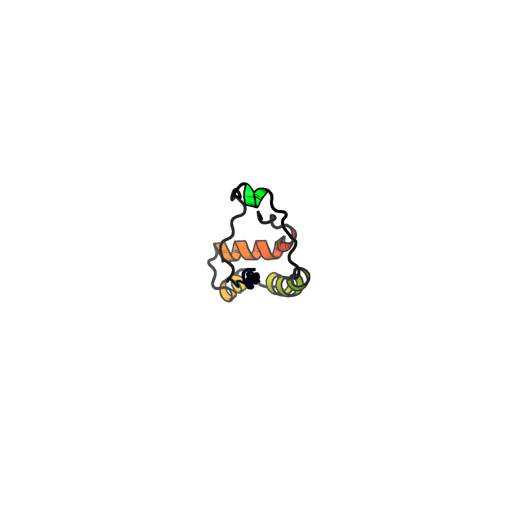
#

Mean predicted aligned error: 9.19 Å

Organism: NCBI:txid221442

Foldseek 3Di:
DDDDDPPPPPPPPPPDDDDDDDDPDADQPDDDDPVLQPDDDDDDPCPVVCPVVLVVLQPDDLVRQCVVVVDDSVVSVVVNVCSVCVVVDDDHRD

InterPro domains:
  IPR005583 DNA-binding and peroxide stress resistance protein YaaA [PF03883] (17-89)
  IPR005583 DNA-binding and peroxide stress resistance protein YaaA [PTHR30283] (16-89)

Sequence (94 aa):
RTYFGKSYRCLALIMVLLLLSPAKSLNFDAKLMPVLAAAHAAAPVLLSHAPPLLDALRKLSKKELKALMGLSDSLAELNYARFADFDAQPQRIA